Protein AF-A0A183ESP5-F1 (afdb_monomer_lite)

pLDDT: mean 77.66, std 11.33, range [38.75, 88.38]

Secondary structure (DSSP, 8-state):
--HHHHHHHTT--HHHHHHHHHHHHHH-HHHHHHHHHHHHHHHHHSEEE-TT--EEE-GGGG-S-HHHHHHHHHHHHHHHHHHHHHHHHHHHHHHT-

Structure (mmCIF, N/CA/C/O backbone):
data_AF-A0A183ESP5-F1
#
_entry.id   AF-A0A183ESP5-F1
#
loop_
_atom_site.group_PDB
_atom_site.id
_atom_site.type_symbol
_atom_site.label_atom_id
_atom_site.label_alt_id
_atom_site.label_comp_id
_atom_site.label_asym_id
_atom_site.label_entity_id
_atom_site.label_seq_id
_atom_site.pdbx_PDB_ins_code
_atom_site.Cartn_x
_atom_site.Cartn_y
_atom_site.Cartn_z
_atom_site.occupancy
_atom_site.B_iso_or_equiv
_atom_site.auth_seq_id
_atom_site.auth_comp_id
_atom_site.auth_asym_id
_atom_site.auth_atom_id
_atom_site.pdbx_PDB_model_num
ATOM 1 N N . MET A 1 1 ? 5.882 0.931 -5.251 1.00 58.59 1 MET A N 1
ATOM 2 C CA . MET A 1 1 ? 7.260 1.145 -5.752 1.00 58.59 1 MET A CA 1
ATOM 3 C C . MET A 1 1 ? 7.303 2.476 -6.484 1.00 58.59 1 MET A C 1
ATOM 5 O O . MET A 1 1 ? 6.326 2.805 -7.140 1.00 58.59 1 MET A O 1
ATOM 9 N N . GLY A 1 2 ? 8.357 3.274 -6.311 1.00 64.81 2 GLY A N 1
ATOM 10 C CA . GLY A 1 2 ? 8.473 4.578 -6.979 1.00 64.81 2 GLY A CA 1
ATOM 11 C C . GLY A 1 2 ? 9.107 4.462 -8.368 1.00 64.81 2 GLY A C 1
ATOM 12 O O . GLY A 1 2 ? 9.886 3.539 -8.602 1.00 64.81 2 GLY A O 1
ATOM 13 N N . ALA A 1 3 ? 8.837 5.431 -9.249 1.00 65.62 3 ALA A N 1
ATOM 14 C CA . ALA A 1 3 ? 9.387 5.496 -10.610 1.00 65.62 3 ALA A CA 1
ATOM 15 C C . ALA A 1 3 ? 10.917 5.356 -10.666 1.00 65.62 3 ALA A C 1
ATOM 17 O O . ALA A 1 3 ? 11.445 4.699 -11.552 1.00 65.62 3 ALA A O 1
ATOM 18 N N . ALA A 1 4 ? 11.633 5.878 -9.667 1.00 67.38 4 ALA A N 1
ATOM 19 C CA . ALA A 1 4 ? 13.089 5.766 -9.585 1.00 67.38 4 ALA A CA 1
ATOM 20 C C . ALA A 1 4 ? 13.599 4.329 -9.347 1.00 67.38 4 ALA A C 1
ATOM 22 O O . ALA A 1 4 ? 14.689 3.989 -9.793 1.00 67.38 4 ALA A O 1
ATOM 23 N N . SER A 1 5 ? 12.832 3.485 -8.647 1.00 72.06 5 SER A N 1
ATOM 24 C CA . SER A 1 5 ? 13.206 2.079 -8.434 1.00 72.06 5 SER A CA 1
ATOM 25 C C . SER A 1 5 ? 12.951 1.255 -9.691 1.00 72.06 5 SER A C 1
ATOM 27 O O . SER A 1 5 ? 13.777 0.426 -10.052 1.00 72.06 5 SER A O 1
ATOM 29 N N . LEU A 1 6 ? 11.836 1.528 -10.376 1.00 72.44 6 LEU A N 1
ATOM 30 C CA . LEU A 1 6 ? 11.489 0.873 -11.635 1.00 72.44 6 LEU A CA 1
ATOM 31 C C . LEU A 1 6 ? 12.505 1.222 -12.734 1.00 72.44 6 LEU A C 1
ATOM 33 O O . LEU A 1 6 ? 13.003 0.328 -13.408 1.00 72.44 6 LEU A O 1
ATOM 37 N N . ALA A 1 7 ? 12.882 2.502 -12.833 1.00 73.94 7 ALA A N 1
ATOM 38 C CA . ALA A 1 7 ? 13.910 2.980 -13.754 1.00 73.94 7 ALA A CA 1
ATOM 39 C C . ALA A 1 7 ? 15.248 2.248 -13.566 1.00 73.94 7 ALA A C 1
ATOM 41 O O . ALA A 1 7 ? 15.863 1.820 -14.537 1.00 73.94 7 ALA A O 1
ATOM 42 N N . LYS A 1 8 ? 15.664 2.036 -12.307 1.00 73.69 8 LYS A N 1
ATOM 43 C CA . LYS A 1 8 ? 16.885 1.283 -11.980 1.00 73.69 8 LYS A CA 1
ATOM 44 C C . LYS A 1 8 ? 16.794 -0.204 -12.323 1.00 73.69 8 LYS A C 1
ATOM 46 O O . LYS A 1 8 ? 17.800 -0.777 -12.716 1.00 73.69 8 LYS A O 1
ATOM 51 N N . GLN A 1 9 ? 15.633 -0.836 -12.147 1.00 76.50 9 GLN A N 1
ATOM 52 C CA . GLN A 1 9 ? 15.464 -2.268 -12.432 1.00 76.50 9 GLN A CA 1
ATOM 53 C C . GLN A 1 9 ? 15.379 -2.570 -13.929 1.00 76.50 9 GLN A C 1
ATOM 55 O O . GLN A 1 9 ? 15.801 -3.639 -14.353 1.00 76.50 9 GLN A O 1
ATOM 60 N N . LEU A 1 10 ? 14.828 -1.643 -14.712 1.00 80.38 10 LEU A N 1
ATOM 61 C CA . LEU A 1 10 ? 14.640 -1.808 -16.152 1.00 80.38 10 LEU A CA 1
ATOM 62 C C . LEU A 1 10 ? 15.687 -1.053 -16.987 1.00 80.38 10 LEU A C 1
ATOM 64 O O . LEU A 1 10 ? 15.554 -1.007 -18.204 1.00 80.38 10 LEU A O 1
ATOM 68 N N . SER A 1 11 ? 16.707 -0.463 -16.349 1.00 79.38 11 SER A N 1
ATOM 69 C CA . SER A 1 11 ? 17.769 0.319 -17.003 1.00 79.38 11 SER A CA 1
ATOM 70 C C . SER A 1 11 ? 17.236 1.363 -17.995 1.00 79.38 11 SER A C 1
ATOM 72 O O . SER A 1 11 ? 17.740 1.486 -19.107 1.00 79.38 11 SER A O 1
ATOM 74 N N . MET A 1 12 ? 16.203 2.104 -17.594 1.00 84.31 12 MET A N 1
ATOM 75 C CA . MET A 1 12 ? 15.518 3.110 -18.420 1.00 84.31 12 MET A CA 1
ATOM 76 C C . MET A 1 12 ? 15.564 4.490 -17.766 1.00 84.31 12 MET A C 1
ATOM 78 O O . MET A 1 12 ? 15.837 4.613 -16.565 1.00 84.31 12 MET A O 1
ATOM 82 N N . GLU A 1 13 ? 15.261 5.542 -18.528 1.00 85.31 13 GLU A N 1
ATOM 83 C CA . GLU A 1 13 ? 15.199 6.882 -17.954 1.00 85.31 13 GLU A CA 1
ATOM 84 C C . GLU A 1 13 ? 14.045 7.025 -16.952 1.00 85.31 13 GLU A C 1
ATOM 86 O O . GLU A 1 13 ? 12.969 6.432 -17.073 1.00 85.31 13 GLU A O 1
ATOM 91 N N . LYS A 1 14 ? 14.243 7.883 -15.942 1.00 79.88 14 LYS A N 1
ATOM 92 C CA . LYS A 1 14 ? 13.222 8.168 -14.919 1.00 79.88 14 LYS A CA 1
ATOM 93 C C . LYS A 1 14 ? 11.908 8.654 -15.541 1.00 79.88 14 LYS A C 1
ATOM 95 O O . LYS A 1 14 ? 10.840 8.332 -15.020 1.00 79.88 14 LYS A O 1
ATOM 100 N N . HIS A 1 15 ? 11.994 9.429 -16.622 1.00 84.44 15 HIS A N 1
ATOM 101 C CA . HIS A 1 15 ? 10.831 9.947 -17.332 1.00 84.44 15 HIS A CA 1
ATOM 102 C C . HIS A 1 15 ? 10.018 8.815 -17.980 1.00 84.44 15 HIS A C 1
ATOM 104 O O . HIS A 1 15 ? 8.811 8.729 -17.753 1.00 84.44 15 HIS A O 1
ATOM 110 N N . GLU A 1 16 ? 10.678 7.891 -18.683 1.00 82.50 16 GLU A N 1
ATOM 111 C CA . GLU A 1 16 ? 10.037 6.719 -19.295 1.00 82.50 16 GLU A CA 1
ATOM 112 C C . GLU A 1 16 ? 9.404 5.801 -18.244 1.00 82.50 16 GLU A C 1
ATOM 114 O O . GLU A 1 16 ? 8.249 5.395 -18.376 1.00 82.50 16 GLU A O 1
ATOM 119 N N . ALA A 1 17 ? 10.104 5.547 -17.134 1.00 84.38 17 ALA A N 1
ATOM 120 C CA . ALA A 1 17 ? 9.558 4.764 -16.028 1.00 84.38 17 ALA A CA 1
ATOM 121 C C . ALA A 1 17 ? 8.291 5.404 -15.431 1.00 84.38 17 ALA A C 1
ATOM 123 O O . ALA A 1 17 ? 7.352 4.708 -15.035 1.00 84.38 17 ALA A O 1
ATOM 124 N N . GLN A 1 18 ? 8.239 6.737 -15.364 1.00 84.12 18 GLN A N 1
ATOM 125 C CA . GLN A 1 18 ? 7.078 7.466 -14.858 1.00 84.12 18 GLN A CA 1
ATOM 126 C C . GLN A 1 18 ? 5.905 7.449 -15.848 1.00 84.12 18 GLN A C 1
ATOM 128 O O . GLN A 1 18 ? 4.752 7.320 -15.422 1.00 84.12 18 GLN A O 1
ATOM 133 N N . GLN A 1 19 ? 6.185 7.513 -17.152 1.00 87.06 19 GLN A N 1
ATOM 134 C CA . GLN A 1 19 ? 5.180 7.326 -18.200 1.00 87.06 19 GLN A CA 1
ATOM 135 C C . GLN A 1 19 ? 4.605 5.906 -18.187 1.00 87.06 19 GLN A C 1
ATOM 137 O O . GLN A 1 19 ? 3.386 5.754 -18.221 1.00 87.06 19 GLN A O 1
ATOM 142 N N . LEU A 1 20 ? 5.444 4.879 -18.034 1.00 85.19 20 LEU A N 1
ATOM 143 C CA . LEU A 1 20 ? 5.004 3.486 -17.912 1.00 85.19 20 LEU A CA 1
ATOM 144 C C . LEU A 1 20 ? 4.094 3.271 -16.705 1.00 85.19 20 LEU A C 1
ATOM 146 O O . LEU A 1 20 ? 3.022 2.686 -16.839 1.00 85.19 20 LEU A O 1
ATOM 150 N N . ILE A 1 21 ? 4.474 3.791 -15.535 1.00 83.44 21 ILE A N 1
ATOM 151 C CA . ILE A 1 21 ? 3.627 3.725 -14.335 1.00 83.44 21 ILE A CA 1
ATOM 152 C C . ILE A 1 21 ? 2.284 4.422 -14.579 1.00 83.44 21 ILE A C 1
ATOM 154 O O . ILE A 1 21 ? 1.236 3.908 -14.188 1.00 83.44 21 ILE A O 1
ATOM 158 N N . SER A 1 22 ? 2.302 5.587 -15.228 1.00 85.19 22 SER A N 1
ATOM 159 C CA . SER A 1 22 ? 1.082 6.341 -15.526 1.00 85.19 22 SER A CA 1
ATOM 160 C C . SER A 1 22 ? 0.175 5.576 -16.492 1.00 85.19 22 SER A C 1
ATOM 162 O O . SER A 1 22 ? -1.017 5.446 -16.225 1.00 85.19 22 SER A O 1
ATOM 164 N N . SER A 1 23 ? 0.744 5.003 -17.556 1.00 88.06 23 SER A N 1
ATOM 165 C CA . SER A 1 23 ? 0.026 4.169 -18.525 1.00 88.06 23 SER A CA 1
ATOM 166 C C . SER A 1 23 ? -0.554 2.911 -17.873 1.00 88.06 23 SER A C 1
ATOM 168 O O . SER A 1 23 ? -1.722 2.588 -18.077 1.00 88.06 23 SER A O 1
ATOM 170 N N . PHE A 1 24 ? 0.207 2.254 -16.993 1.00 85.19 24 PHE A N 1
ATOM 171 C CA . PHE A 1 24 ? -0.267 1.108 -16.220 1.00 85.19 24 PHE A CA 1
ATOM 172 C C . PHE A 1 24 ? -1.501 1.466 -15.380 1.00 85.19 24 PHE A C 1
ATOM 174 O O . PHE A 1 24 ? -2.516 0.774 -15.431 1.00 85.19 24 PHE A O 1
ATOM 181 N N . PHE A 1 25 ? -1.469 2.583 -14.649 1.00 82.06 25 PHE A N 1
ATOM 182 C CA . PHE A 1 25 ? -2.632 3.014 -13.870 1.00 82.06 25 PHE A CA 1
ATOM 183 C C . PHE A 1 25 ? -3.809 3.491 -14.732 1.00 82.06 25 PHE A C 1
ATOM 185 O O . PHE A 1 25 ? -4.950 3.379 -14.286 1.00 82.06 25 PHE A O 1
ATOM 192 N N . GLN A 1 26 ? -3.562 3.988 -15.948 1.00 86.69 26 GLN A N 1
ATOM 193 C CA . GLN A 1 26 ? -4.623 4.304 -16.910 1.00 86.69 26 GLN A CA 1
ATOM 194 C C . GLN A 1 26 ? -5.317 3.044 -17.436 1.00 86.69 26 GLN A C 1
ATOM 196 O O . GLN A 1 26 ? -6.539 3.035 -17.551 1.00 86.69 26 GLN A O 1
ATOM 201 N N . GLN A 1 27 ? -4.564 1.979 -17.720 1.00 88.12 27 GLN A N 1
ATOM 202 C CA . GLN A 1 27 ? -5.127 0.697 -18.156 1.00 88.12 27 GLN A CA 1
ATOM 203 C C . GLN A 1 27 ? -5.856 -0.029 -17.018 1.00 88.12 27 GLN A C 1
ATOM 205 O O . GLN A 1 27 ? -6.873 -0.683 -17.245 1.00 88.12 27 GLN A O 1
ATOM 210 N N . PHE A 1 28 ? -5.379 0.125 -15.779 1.00 85.19 28 PHE A N 1
ATOM 211 C CA . PHE A 1 28 ? -5.935 -0.534 -14.597 1.00 85.19 28 PHE A CA 1
ATOM 212 C C . PHE A 1 28 ? -6.477 0.464 -13.554 1.00 85.19 28 PHE A C 1
ATOM 214 O O . PHE A 1 28 ? -6.000 0.498 -12.413 1.00 85.19 28 PHE A O 1
ATOM 221 N N . PRO A 1 29 ? -7.537 1.236 -13.866 1.00 86.44 29 PRO A N 1
ATOM 222 C CA . PRO A 1 29 ? -8.079 2.243 -12.948 1.00 86.44 29 PRO A CA 1
ATOM 223 C C . PRO A 1 29 ? -8.642 1.618 -11.661 1.00 86.44 29 PRO A C 1
ATOM 225 O O . PRO A 1 29 ? -8.573 2.210 -10.582 1.00 86.44 29 PRO A O 1
ATOM 228 N N . LYS A 1 30 ? -9.140 0.375 -11.748 1.00 85.50 30 LYS A N 1
A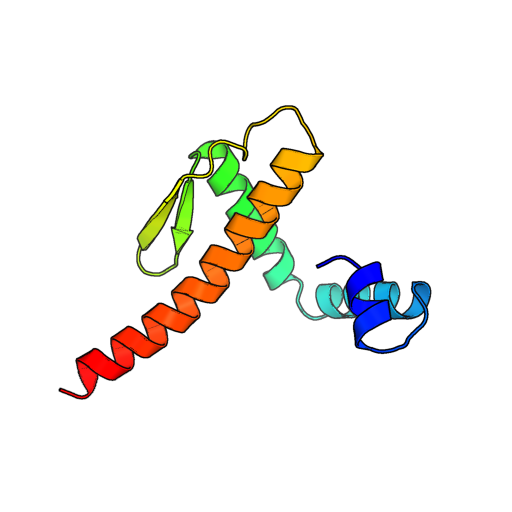TOM 229 C CA . LYS A 1 30 ? -9.650 -0.388 -10.598 1.00 85.50 30 LYS A CA 1
ATOM 230 C C . LYS A 1 30 ? -8.565 -0.699 -9.565 1.00 85.50 30 LYS A C 1
ATOM 232 O O . LYS A 1 30 ? -8.868 -0.720 -8.376 1.00 85.50 30 LYS A O 1
ATOM 237 N N . VAL A 1 31 ? -7.316 -0.902 -9.993 1.00 85.12 31 VAL A N 1
ATOM 238 C CA . VAL A 1 31 ? -6.193 -1.168 -9.077 1.00 85.12 31 VAL A CA 1
ATOM 239 C C . VAL A 1 31 ? -5.949 0.049 -8.196 1.00 85.12 31 VAL A C 1
ATOM 241 O O . VAL A 1 31 ? -5.806 -0.086 -6.984 1.00 85.12 31 VAL A O 1
ATOM 244 N N . ARG A 1 32 ? -5.976 1.250 -8.781 1.00 83.25 32 ARG A N 1
ATOM 245 C CA . ARG A 1 32 ? -5.791 2.484 -8.017 1.00 83.25 32 ARG A CA 1
ATOM 246 C C . ARG A 1 32 ? -6.926 2.719 -7.024 1.00 83.25 32 ARG A C 1
ATOM 248 O O . ARG A 1 32 ? -6.657 2.957 -5.852 1.00 83.25 32 ARG A O 1
ATOM 255 N N . ALA A 1 33 ? -8.172 2.541 -7.464 1.00 87.19 33 ALA A N 1
ATOM 256 C CA . ALA A 1 33 ? -9.334 2.634 -6.583 1.00 87.19 33 ALA A CA 1
ATOM 257 C C . ALA A 1 33 ? -9.271 1.628 -5.418 1.00 87.19 33 ALA A C 1
ATOM 259 O O . ALA A 1 33 ? -9.633 1.960 -4.290 1.00 87.19 33 ALA A O 1
ATOM 260 N N . TRP A 1 34 ? -8.785 0.407 -5.668 1.00 86.06 34 TRP A N 1
ATOM 261 C CA . TRP A 1 34 ? -8.596 -0.602 -4.627 1.00 86.06 34 TRP A CA 1
ATOM 262 C C . TRP A 1 34 ? -7.497 -0.219 -3.628 1.00 86.06 34 TRP A C 1
ATOM 264 O O . TRP A 1 34 ? -7.719 -0.344 -2.422 1.00 86.06 34 TRP A O 1
ATOM 274 N N . ILE A 1 35 ? -6.353 0.294 -4.099 1.00 85.50 35 ILE A N 1
ATOM 275 C CA . ILE A 1 35 ? -5.277 0.787 -3.223 1.00 85.50 35 ILE A CA 1
ATOM 276 C C . ILE A 1 35 ? -5.815 1.909 -2.334 1.00 85.50 35 ILE A C 1
ATOM 278 O O . ILE A 1 35 ? -5.702 1.825 -1.113 1.00 85.50 35 ILE A O 1
ATOM 282 N N . ASP A 1 36 ? -6.464 2.915 -2.923 1.00 87.31 36 ASP A N 1
ATOM 283 C CA . ASP A 1 36 ? -6.995 4.061 -2.181 1.00 87.31 36 ASP A CA 1
ATOM 284 C C . ASP A 1 36 ? -8.057 3.633 -1.157 1.00 87.31 36 ASP A C 1
ATOM 286 O O . ASP A 1 36 ? -8.036 4.084 -0.010 1.00 87.31 36 ASP A O 1
ATOM 290 N N . LYS A 1 37 ? -8.952 2.704 -1.525 1.00 88.38 37 LYS A N 1
ATOM 291 C CA . LYS A 1 37 ? -9.951 2.141 -0.605 1.00 88.38 37 LYS A CA 1
ATOM 292 C C . LYS A 1 37 ? -9.294 1.396 0.558 1.00 88.38 37 LYS A C 1
ATOM 294 O O . LYS A 1 37 ? -9.690 1.593 1.704 1.00 88.38 37 LYS A O 1
ATOM 299 N N . THR A 1 38 ? -8.290 0.572 0.271 1.00 85.31 38 THR A N 1
ATOM 300 C CA . THR A 1 38 ? -7.566 -0.218 1.278 1.00 85.31 38 THR A CA 1
ATOM 301 C C . THR A 1 38 ? -6.804 0.685 2.240 1.00 85.31 38 THR A C 1
ATOM 303 O O . THR A 1 38 ? -6.880 0.496 3.451 1.00 85.31 38 THR A O 1
ATOM 306 N N . LEU A 1 39 ? -6.123 1.713 1.728 1.00 85.56 39 LEU A N 1
ATOM 307 C CA . LEU A 1 39 ? -5.421 2.688 2.561 1.00 85.56 39 LEU A CA 1
ATOM 308 C C . LEU A 1 39 ? -6.390 3.515 3.409 1.00 85.56 39 LEU A C 1
ATOM 310 O O . LEU A 1 39 ? -6.109 3.771 4.578 1.00 85.56 39 LEU A O 1
ATOM 314 N N . LYS A 1 40 ? -7.543 3.907 2.852 1.00 87.62 40 LYS A N 1
ATOM 315 C CA . LYS A 1 40 ? -8.576 4.638 3.594 1.00 87.62 40 LYS A CA 1
ATOM 316 C C . LYS A 1 40 ? -9.138 3.802 4.744 1.00 87.62 40 LYS A C 1
ATOM 318 O O . LYS A 1 40 ? -9.190 4.308 5.861 1.00 87.62 40 LYS A O 1
ATOM 323 N N . ALA A 1 41 ? -9.481 2.539 4.488 1.00 85.38 41 ALA A N 1
ATOM 324 C CA . ALA A 1 41 ? -9.906 1.606 5.529 1.00 85.38 41 ALA A CA 1
ATOM 325 C C . ALA A 1 41 ? -8.803 1.416 6.582 1.00 85.38 41 ALA A C 1
ATOM 327 O O . ALA A 1 41 ? -9.041 1.597 7.767 1.00 85.38 41 ALA A O 1
ATOM 328 N N . CYS A 1 42 ? -7.555 1.196 6.152 1.00 85.69 42 CYS A N 1
ATOM 329 C CA . CYS A 1 42 ? -6.428 1.006 7.065 1.00 85.69 42 CYS A CA 1
ATOM 330 C C . CYS A 1 42 ? -6.166 2.217 7.974 1.00 85.69 42 CYS A C 1
ATOM 332 O O . CYS A 1 42 ? -5.750 2.043 9.117 1.00 85.69 42 CYS A O 1
ATOM 334 N N . ARG A 1 43 ? -6.402 3.442 7.486 1.00 84.25 43 ARG A N 1
ATOM 335 C CA . ARG A 1 43 ? -6.290 4.670 8.289 1.00 84.25 43 ARG A CA 1
ATOM 336 C C . ARG A 1 43 ? -7.447 4.845 9.273 1.00 84.25 43 ARG A C 1
ATOM 338 O O . ARG A 1 43 ? -7.228 5.408 10.337 1.00 84.25 43 ARG A O 1
ATOM 345 N N . GLN A 1 44 ? -8.653 4.414 8.907 1.00 84.62 44 GLN A N 1
ATOM 346 C CA . GLN A 1 44 ? -9.831 4.490 9.776 1.00 84.62 44 GLN A CA 1
ATOM 347 C C . GLN A 1 44 ? -9.783 3.429 10.878 1.00 84.62 44 GLN A C 1
ATOM 349 O O . GLN A 1 44 ? -10.026 3.743 12.038 1.00 84.62 44 GLN A O 1
ATOM 354 N N . ASP A 1 45 ? -9.419 2.202 10.515 1.00 83.62 45 ASP A N 1
ATOM 355 C CA . ASP A 1 45 ? -9.477 1.042 11.402 1.00 83.62 45 ASP A CA 1
ATOM 356 C C . ASP A 1 45 ? -8.162 0.805 12.170 1.00 83.62 45 ASP A C 1
ATOM 358 O O . ASP A 1 45 ? -8.137 0.093 13.173 1.00 83.62 45 ASP A O 1
ATOM 362 N N . GLY A 1 46 ? -7.040 1.366 11.701 1.00 83.44 46 GLY A N 1
ATOM 363 C CA . GLY A 1 46 ? -5.704 1.150 12.279 1.00 83.44 46 GLY A CA 1
ATOM 364 C C . GLY A 1 46 ? -5.075 -0.211 11.936 1.00 83.44 46 GLY A C 1
ATOM 365 O O . GLY A 1 46 ? -3.985 -0.548 12.412 1.00 83.44 46 GLY A O 1
ATOM 366 N N . PHE A 1 47 ? -5.736 -1.009 11.096 1.00 82.88 47 PHE A N 1
ATOM 367 C CA . PHE A 1 47 ? -5.244 -2.295 10.609 1.00 82.88 47 PHE A CA 1
ATOM 368 C C . PHE A 1 47 ? -5.618 -2.522 9.148 1.00 82.88 47 PHE A C 1
ATOM 370 O O . PHE A 1 47 ? -6.612 -2.005 8.647 1.00 82.88 47 PHE A O 1
ATOM 377 N N . VAL A 1 48 ? -4.837 -3.358 8.469 1.00 85.25 48 VAL A N 1
ATOM 378 C CA . VAL A 1 48 ? -5.145 -3.834 7.121 1.00 85.25 48 VAL A CA 1
ATOM 379 C C . VAL A 1 48 ? -5.736 -5.244 7.188 1.00 85.25 48 VAL A C 1
ATOM 381 O O . VAL A 1 48 ? -5.265 -6.074 7.969 1.00 85.25 48 VAL A O 1
ATOM 384 N N . CYS A 1 49 ? -6.759 -5.522 6.378 1.00 80.94 49 CYS A N 1
ATOM 385 C CA . CYS A 1 49 ? -7.343 -6.856 6.213 1.00 80.94 49 CYS A CA 1
ATOM 386 C C . CYS A 1 49 ? -7.114 -7.393 4.801 1.00 80.94 49 CYS A C 1
ATOM 388 O O . CYS A 1 49 ? -7.221 -6.662 3.820 1.00 80.94 49 CYS A O 1
ATOM 390 N N . THR A 1 50 ? -6.843 -8.689 4.719 1.00 80.06 50 THR A N 1
ATOM 391 C CA . THR A 1 50 ? -6.814 -9.462 3.466 1.00 80.06 50 THR A CA 1
ATOM 392 C C . THR A 1 50 ? -8.213 -9.957 3.104 1.00 80.06 50 THR A C 1
ATOM 394 O O . THR A 1 50 ? -9.120 -9.918 3.942 1.00 80.06 50 THR A O 1
ATOM 397 N N . LEU A 1 51 ? -8.392 -10.459 1.879 1.00 73.75 51 LEU A N 1
ATOM 398 C CA . LEU A 1 51 ? -9.677 -11.014 1.428 1.00 73.75 51 LEU A CA 1
ATOM 399 C C . LEU A 1 51 ? -10.125 -12.203 2.289 1.00 73.75 51 LEU A C 1
ATOM 401 O O . LEU A 1 51 ? -11.313 -12.378 2.540 1.00 73.75 51 LEU A O 1
ATOM 405 N N . LEU A 1 52 ? -9.164 -12.969 2.806 1.00 74.62 52 LEU A N 1
ATOM 406 C CA . LEU A 1 52 ? -9.387 -14.111 3.697 1.00 74.62 52 LEU A CA 1
ATOM 407 C C . LEU A 1 52 ? -9.522 -13.714 5.179 1.00 74.62 52 LEU A C 1
ATOM 409 O O . LEU A 1 52 ? -9.472 -14.565 6.063 1.00 74.62 52 LEU A O 1
ATOM 413 N N . GLY A 1 53 ? -9.647 -12.419 5.482 1.00 75.62 53 GLY A N 1
ATOM 414 C CA . GLY A 1 53 ? -9.906 -11.925 6.835 1.00 75.62 53 GLY A CA 1
ATOM 415 C C . GLY A 1 53 ? -8.693 -11.890 7.771 1.00 75.62 53 GLY A C 1
ATOM 416 O O . GLY A 1 53 ? -8.839 -11.499 8.930 1.00 75.62 53 GLY A O 1
ATOM 417 N N . ARG A 1 54 ? -7.479 -12.227 7.306 1.00 80.25 54 ARG A N 1
ATOM 418 C CA . ARG A 1 54 ? -6.254 -12.032 8.105 1.00 80.25 54 ARG A CA 1
ATOM 419 C C . ARG A 1 54 ? -5.973 -10.544 8.268 1.00 80.25 54 ARG A C 1
ATOM 421 O O . ARG A 1 54 ? -5.948 -9.816 7.271 1.00 80.25 54 ARG A O 1
ATOM 428 N N . ARG A 1 55 ? -5.731 -10.121 9.511 1.00 84.31 55 ARG A N 1
ATOM 429 C CA . ARG A 1 55 ? -5.509 -8.720 9.889 1.00 84.31 55 ARG A CA 1
ATOM 430 C C . ARG A 1 55 ? -4.056 -8.468 10.264 1.00 84.31 55 ARG A C 1
ATOM 432 O O . ARG A 1 55 ? -3.432 -9.310 10.907 1.00 84.31 55 ARG A O 1
ATOM 439 N N . ARG A 1 56 ? -3.537 -7.291 9.923 1.00 83.81 56 ARG A N 1
ATOM 440 C CA . ARG A 1 56 ? -2.247 -6.794 10.416 1.00 83.81 56 ARG A CA 1
ATOM 441 C C . ARG A 1 56 ? -2.378 -5.353 10.877 1.00 83.81 56 ARG A C 1
ATOM 443 O O . ARG A 1 56 ? -2.790 -4.488 10.111 1.00 83.81 56 ARG A O 1
ATOM 450 N N . TYR A 1 57 ? -1.993 -5.109 12.121 1.00 83.94 57 TYR A N 1
ATOM 451 C CA . TYR A 1 57 ? -1.987 -3.779 12.716 1.00 83.94 57 TYR A CA 1
ATOM 452 C C . TYR A 1 57 ? -0.748 -3.005 12.268 1.00 83.94 57 TYR A C 1
ATOM 454 O O . TYR A 1 57 ? 0.358 -3.549 12.238 1.00 83.94 57 TYR A O 1
ATOM 462 N N . LEU A 1 58 ? -0.943 -1.738 11.903 1.00 82.44 58 LEU A N 1
ATOM 463 C CA . LEU A 1 58 ? 0.122 -0.846 11.451 1.00 82.44 58 LEU A CA 1
ATOM 464 C C . LEU A 1 58 ? 0.062 0.438 12.277 1.00 82.44 58 LEU A C 1
ATOM 466 O O .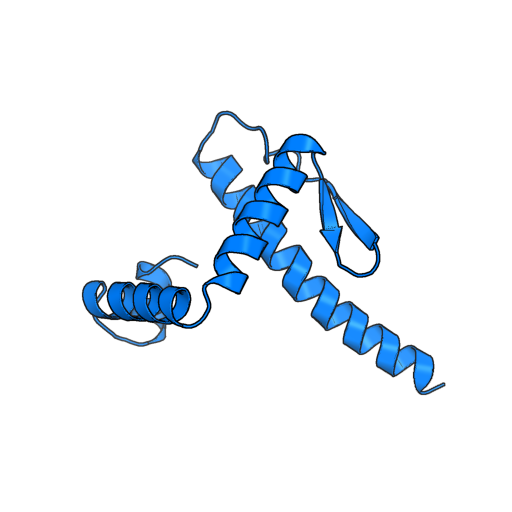 LEU A 1 58 ? -0.648 1.374 11.925 1.00 82.44 58 LEU A O 1
ATOM 470 N N . ALA A 1 59 ? 0.829 0.485 13.367 1.00 77.00 59 ALA A N 1
ATOM 471 C CA . ALA A 1 59 ? 0.834 1.621 14.294 1.00 77.00 59 ALA A CA 1
ATOM 472 C C . ALA A 1 59 ? 1.211 2.953 13.614 1.00 77.00 59 ALA A C 1
ATOM 474 O O . ALA A 1 59 ? 0.686 4.002 13.964 1.00 77.00 59 ALA A O 1
ATOM 475 N N . CYS A 1 60 ? 2.069 2.912 12.592 1.00 81.81 60 CYS A N 1
ATOM 476 C CA . CYS A 1 60 ? 2.551 4.105 11.894 1.00 81.81 60 CYS A CA 1
ATOM 477 C C . CYS A 1 60 ? 1.599 4.631 10.799 1.00 81.81 60 CYS A C 1
ATOM 479 O O . CYS A 1 60 ? 1.936 5.601 10.123 1.00 81.81 60 CYS A O 1
ATOM 481 N N . ILE A 1 61 ? 0.426 4.016 10.580 1.00 79.31 61 ILE A N 1
ATOM 482 C CA . ILE A 1 61 ? -0.505 4.430 9.508 1.00 79.31 61 ILE A CA 1
ATOM 483 C C . ILE A 1 61 ? -1.125 5.816 9.771 1.00 79.31 61 ILE A C 1
ATOM 485 O O . ILE A 1 61 ? -1.474 6.531 8.829 1.00 79.31 61 ILE A O 1
ATOM 489 N N . THR A 1 62 ? -1.228 6.204 11.043 1.00 79.62 62 THR A N 1
ATOM 490 C CA . THR A 1 62 ? -1.744 7.497 11.518 1.00 79.62 62 THR A CA 1
ATOM 491 C C . THR A 1 62 ? -0.639 8.460 11.958 1.00 79.62 62 THR A C 1
ATOM 493 O O . THR A 1 62 ? -0.955 9.556 12.412 1.00 79.62 62 THR A O 1
ATOM 496 N N . SER A 1 63 ? 0.639 8.086 11.811 1.00 82.88 63 SER A N 1
ATOM 497 C CA . SER A 1 63 ? 1.767 8.942 12.200 1.00 82.88 63 SER A CA 1
ATOM 498 C C . SER A 1 63 ? 1.749 10.265 11.423 1.00 82.88 63 SER A C 1
ATOM 500 O O . SER A 1 63 ? 1.444 10.302 10.224 1.00 82.88 63 SER A O 1
ATOM 502 N N . GLU A 1 64 ? 2.097 11.358 12.105 1.00 82.69 64 GLU A N 1
ATOM 503 C CA . GLU A 1 64 ? 2.240 12.692 11.507 1.00 82.69 64 GLU A CA 1
ATOM 504 C C . GLU A 1 64 ? 3.435 12.751 10.543 1.00 82.69 64 GLU A C 1
ATOM 506 O O . GLU A 1 64 ? 3.442 13.521 9.577 1.00 82.69 64 GLU A O 1
ATOM 511 N N . LEU A 1 65 ? 4.428 11.880 10.754 1.00 85.00 65 LEU A N 1
ATOM 512 C CA . LEU A 1 65 ? 5.601 11.759 9.900 1.00 85.00 65 LEU A CA 1
ATOM 513 C C . LEU A 1 65 ? 5.224 11.131 8.554 1.00 85.00 65 LEU A C 1
ATOM 515 O O . LEU A 1 65 ? 4.928 9.940 8.435 1.00 85.00 65 LEU A O 1
ATOM 519 N N . GLN A 1 66 ? 5.304 11.937 7.492 1.00 81.94 66 GLN A N 1
ATOM 520 C CA . GLN A 1 66 ? 4.961 11.518 6.131 1.00 81.94 66 GLN A CA 1
ATOM 521 C C . GLN A 1 66 ? 5.786 10.314 5.644 1.00 81.94 66 GLN A C 1
ATOM 523 O O . GLN A 1 66 ? 5.283 9.498 4.870 1.00 81.94 66 GLN A O 1
ATOM 528 N N . THR A 1 67 ? 7.037 10.188 6.091 1.00 82.75 67 THR A N 1
ATOM 529 C CA . THR A 1 67 ? 7.932 9.064 5.779 1.00 82.75 67 THR A CA 1
ATOM 530 C C . THR A 1 67 ? 7.452 7.756 6.402 1.00 82.75 67 THR A C 1
ATOM 532 O O . THR A 1 67 ? 7.329 6.760 5.686 1.00 82.75 67 THR A O 1
ATOM 535 N N . GLU A 1 68 ? 7.126 7.766 7.695 1.00 84.12 68 GLU A N 1
ATOM 536 C CA . GLU A 1 68 ? 6.603 6.601 8.415 1.00 84.12 68 GLU A CA 1
ATOM 537 C C . GLU A 1 68 ? 5.252 6.165 7.854 1.00 84.12 68 GLU A C 1
ATOM 539 O O . GLU A 1 68 ? 5.044 4.983 7.575 1.00 84.12 68 GLU A O 1
ATOM 544 N N . ARG A 1 69 ? 4.367 7.130 7.581 1.00 85.31 69 ARG A N 1
ATOM 545 C CA . ARG A 1 69 ? 3.078 6.863 6.945 1.00 85.31 69 ARG A CA 1
ATOM 546 C C . ARG A 1 69 ? 3.257 6.227 5.568 1.00 85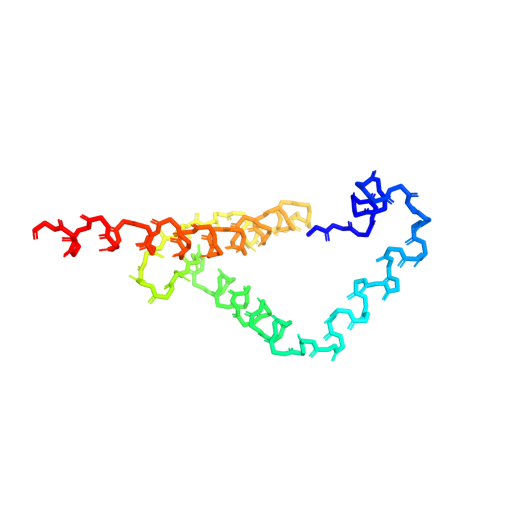.31 69 ARG A C 1
ATOM 548 O O . ARG A 1 69 ? 2.667 5.189 5.289 1.00 85.31 69 ARG A O 1
ATOM 555 N N . ALA A 1 70 ? 4.124 6.782 4.719 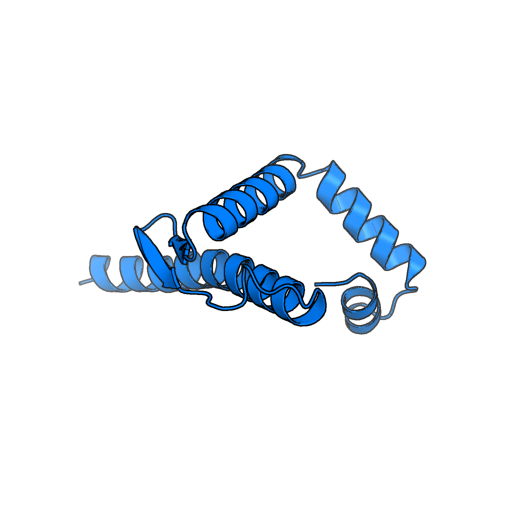1.00 82.19 70 ALA A N 1
ATOM 556 C CA . ALA A 1 70 ? 4.390 6.225 3.392 1.00 82.19 70 ALA A CA 1
ATOM 557 C C . ALA A 1 70 ? 5.032 4.826 3.444 1.00 82.19 70 ALA A C 1
ATOM 559 O O . ALA A 1 70 ? 4.900 4.050 2.493 1.00 82.19 70 ALA A O 1
ATOM 560 N N . GLN A 1 71 ? 5.758 4.496 4.514 1.00 84.56 71 GLN A N 1
ATOM 561 C CA . GLN A 1 71 ? 6.285 3.154 4.745 1.00 84.56 71 GLN A CA 1
ATOM 562 C C . GLN A 1 71 ? 5.180 2.196 5.206 1.00 84.56 71 GLN A C 1
ATOM 564 O O . GLN A 1 71 ? 5.075 1.099 4.656 1.00 84.56 71 GLN A O 1
ATOM 569 N N . ALA A 1 72 ? 4.327 2.617 6.142 1.00 85.31 72 ALA A N 1
ATOM 570 C CA . ALA A 1 72 ? 3.177 1.846 6.607 1.00 85.31 72 ALA A CA 1
ATOM 571 C C . ALA A 1 72 ? 2.197 1.539 5.464 1.00 85.31 72 ALA A C 1
ATOM 573 O O . ALA A 1 72 ? 1.771 0.400 5.307 1.00 85.31 72 ALA A O 1
ATOM 574 N N . GLU A 1 73 ? 1.911 2.510 4.595 1.00 84.00 73 GLU A N 1
ATOM 575 C CA . GLU A 1 73 ? 1.061 2.323 3.411 1.00 84.00 73 GLU A CA 1
ATOM 576 C C . GLU A 1 73 ? 1.632 1.270 2.454 1.00 84.00 73 GLU A C 1
ATOM 578 O O . GLU A 1 73 ? 0.911 0.393 1.975 1.00 84.00 73 GLU A O 1
ATOM 583 N N . ARG A 1 74 ? 2.948 1.300 2.209 1.00 83.69 74 ARG A N 1
ATOM 584 C CA . ARG A 1 74 ? 3.618 0.273 1.397 1.00 83.69 74 ARG A CA 1
ATOM 585 C C . ARG A 1 74 ? 3.536 -1.099 2.051 1.00 83.69 74 ARG A C 1
ATOM 587 O O . ARG A 1 74 ? 3.305 -2.081 1.352 1.00 83.69 74 ARG A O 1
ATOM 594 N N . GLN A 1 75 ? 3.720 -1.174 3.368 1.00 83.81 75 GLN A N 1
ATOM 595 C CA . GLN A 1 75 ? 3.583 -2.425 4.110 1.00 83.81 75 GLN A CA 1
ATOM 596 C C . GLN A 1 75 ? 2.154 -2.964 4.045 1.00 83.81 75 GLN A C 1
ATOM 598 O O . GLN A 1 75 ? 1.995 -4.164 3.857 1.00 83.81 75 GLN A O 1
ATOM 603 N N . ALA A 1 76 ? 1.137 -2.104 4.140 1.00 84.25 76 ALA A N 1
ATOM 604 C CA . ALA A 1 76 ? -0.267 -2.492 4.033 1.00 84.25 76 ALA A CA 1
ATOM 605 C C . ALA A 1 76 ? -0.568 -3.135 2.674 1.00 84.25 76 ALA A C 1
ATOM 607 O O . ALA A 1 76 ? -1.055 -4.262 2.611 1.00 84.25 76 ALA A O 1
ATOM 608 N N . VAL A 1 77 ? -0.209 -2.446 1.585 1.00 83.00 77 VAL A N 1
ATOM 609 C CA . VAL A 1 77 ? -0.450 -2.927 0.216 1.00 83.00 77 VAL A CA 1
ATOM 610 C C . VAL A 1 77 ? 0.330 -4.212 -0.059 1.00 83.00 77 VAL A C 1
ATOM 612 O O . VAL A 1 77 ? -0.239 -5.180 -0.563 1.00 83.00 77 VAL A O 1
ATOM 615 N N . ASN A 1 78 ? 1.612 -4.257 0.316 1.00 81.06 78 ASN A N 1
ATOM 616 C CA . ASN A 1 78 ? 2.429 -5.456 0.146 1.00 81.06 78 ASN A CA 1
ATOM 617 C C . ASN A 1 78 ? 1.887 -6.628 0.969 1.00 81.06 78 ASN A C 1
ATOM 619 O O . ASN A 1 78 ? 1.886 -7.750 0.480 1.00 81.06 78 ASN A O 1
ATOM 623 N N . PHE A 1 79 ? 1.416 -6.382 2.194 1.00 81.94 79 PHE A N 1
ATOM 624 C CA . PHE A 1 79 ? 0.843 -7.420 3.042 1.00 81.94 79 PHE A CA 1
ATOM 625 C C . PHE A 1 79 ? -0.434 -8.003 2.438 1.00 81.94 79 PHE A C 1
ATOM 627 O O . PHE A 1 79 ? -0.545 -9.222 2.393 1.00 81.94 79 PHE A O 1
ATOM 634 N N . CYS A 1 80 ? -1.353 -7.174 1.928 1.00 78.31 80 CYS A N 1
ATOM 635 C CA . CYS A 1 80 ? -2.538 -7.669 1.220 1.00 78.31 80 CYS A CA 1
ATOM 636 C C . CYS A 1 80 ? -2.143 -8.595 0.065 1.00 78.31 80 CYS A C 1
ATOM 638 O O . CYS A 1 80 ? -2.523 -9.760 0.053 1.00 78.31 80 CYS A O 1
ATOM 640 N N . ILE A 1 81 ? -1.295 -8.109 -0.846 1.00 77.94 81 ILE A N 1
ATOM 641 C CA . ILE A 1 81 ? -0.898 -8.861 -2.044 1.00 77.94 81 ILE A CA 1
ATOM 642 C C . ILE A 1 81 ? -0.146 -10.151 -1.676 1.00 77.94 81 ILE A C 1
ATOM 644 O O . ILE A 1 81 ? -0.429 -11.219 -2.216 1.00 77.94 81 ILE A O 1
ATOM 648 N N . GLN A 1 82 ? 0.818 -10.069 -0.754 1.00 76.12 82 GLN A N 1
ATOM 649 C CA . GLN A 1 82 ? 1.656 -11.205 -0.374 1.00 76.12 82 GLN A CA 1
ATOM 650 C C . GLN A 1 82 ? 0.875 -12.263 0.400 1.00 76.12 82 GLN A C 1
ATOM 652 O O . GLN A 1 82 ? 1.089 -13.454 0.179 1.00 76.12 82 GLN A O 1
ATOM 657 N N . VAL A 1 83 ? 0.008 -11.859 1.330 1.00 70.38 83 VAL A N 1
ATOM 658 C CA . VAL A 1 83 ? -0.757 -12.821 2.124 1.00 70.38 83 VAL A CA 1
ATOM 659 C C . VAL A 1 83 ? -1.829 -13.474 1.283 1.00 70.38 83 VAL A C 1
ATOM 661 O O . VAL A 1 83 ? -1.985 -14.677 1.420 1.00 70.38 83 VAL A O 1
ATOM 664 N N . ASP A 1 84 ? -2.497 -12.760 0.379 1.00 65.56 84 ASP A N 1
ATOM 665 C CA . ASP A 1 84 ? -3.436 -13.406 -0.541 1.00 65.56 84 ASP A CA 1
ATOM 666 C C . ASP A 1 84 ? -2.712 -14.450 -1.421 1.00 65.56 84 ASP A C 1
ATOM 668 O O . ASP A 1 84 ? -3.206 -15.566 -1.583 1.00 65.56 84 ASP A O 1
ATOM 672 N N . LEU A 1 85 ? -1.483 -14.165 -1.878 1.00 63.91 85 LEU A N 1
ATOM 673 C CA . LEU A 1 85 ? -0.667 -15.134 -2.622 1.00 63.91 85 LEU A CA 1
ATOM 674 C C . LEU A 1 85 ? -0.238 -16.336 -1.759 1.00 63.91 85 LEU A C 1
ATOM 676 O O . LEU A 1 85 ? -0.412 -17.486 -2.157 1.00 63.91 85 LEU A O 1
ATOM 680 N N . HIS A 1 86 ? 0.311 -16.091 -0.567 1.00 66.00 86 HIS A N 1
ATOM 681 C CA . HIS A 1 86 ? 0.797 -17.152 0.321 1.00 66.00 86 HIS A CA 1
ATOM 682 C C . HIS A 1 86 ? -0.348 -17.991 0.901 1.00 66.00 86 HIS A C 1
ATOM 684 O O . HIS A 1 86 ? -0.235 -19.208 1.014 1.00 66.00 86 HIS A O 1
ATOM 690 N N . SER A 1 87 ? -1.468 -17.362 1.248 1.00 59.31 87 SER A N 1
ATOM 691 C CA . SER A 1 87 ? -2.673 -18.054 1.691 1.00 59.31 87 SER A CA 1
ATOM 692 C C . SER A 1 87 ? -3.327 -18.845 0.563 1.00 59.31 87 SER A C 1
ATOM 694 O O . SER A 1 87 ? -3.856 -19.911 0.848 1.00 59.31 87 SER A O 1
ATOM 696 N N . GLY A 1 88 ? -3.250 -18.395 -0.695 1.00 57.81 88 GLY A N 1
ATOM 697 C CA . GLY A 1 88 ? -3.669 -19.197 -1.850 1.00 57.81 88 GLY A CA 1
ATOM 698 C C . GLY A 1 88 ? -2.855 -20.487 -1.987 1.00 57.81 88 GLY A C 1
ATOM 699 O O . GLY A 1 88 ? -3.422 -21.561 -2.169 1.00 57.81 88 GLY A O 1
ATOM 700 N N . VAL A 1 89 ? -1.533 -20.407 -1.796 1.00 60.56 89 VAL A N 1
ATOM 701 C CA . VAL A 1 89 ? -0.654 -21.590 -1.758 1.00 60.56 89 VAL A CA 1
ATOM 702 C C . VAL A 1 89 ? -0.983 -22.489 -0.564 1.00 60.56 89 VAL A C 1
ATOM 704 O O . VAL A 1 89 ? -1.050 -23.704 -0.716 1.00 60.56 89 VAL A O 1
ATOM 707 N N . LEU A 1 90 ? -1.247 -21.915 0.613 1.00 55.16 90 LEU A N 1
ATOM 708 C CA . LEU A 1 90 ? -1.641 -22.689 1.792 1.00 55.16 90 LEU A CA 1
ATOM 709 C C . LEU A 1 90 ? -2.995 -23.391 1.579 1.00 55.16 90 LEU A C 1
ATOM 711 O O . LEU A 1 90 ? -3.135 -24.551 1.947 1.00 55.16 90 LEU A O 1
ATOM 715 N N . CYS A 1 91 ? -3.967 -22.726 0.948 1.00 47.66 91 CYS A N 1
ATOM 716 C CA . CYS A 1 91 ? -5.273 -23.302 0.620 1.00 47.66 91 CYS A CA 1
ATOM 717 C C . CYS A 1 91 ? -5.126 -24.488 -0.344 1.00 47.66 91 CYS A C 1
ATOM 719 O O . CYS A 1 91 ? -5.678 -25.550 -0.080 1.00 47.66 91 CYS A O 1
ATOM 721 N N . LEU A 1 92 ? -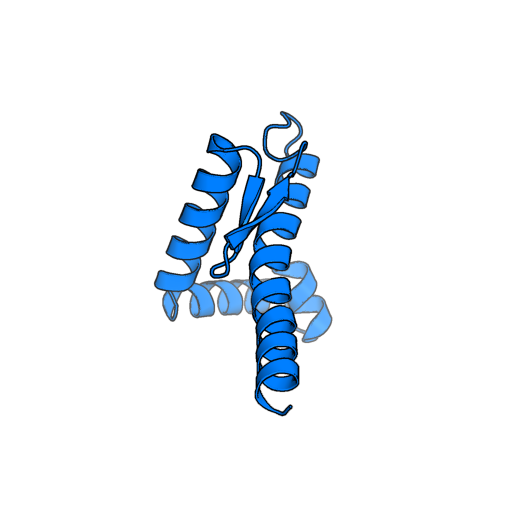4.292 -24.353 -1.383 1.00 48.19 92 LEU A N 1
ATOM 722 C CA . LEU A 1 92 ? -3.963 -25.451 -2.300 1.00 48.19 92 LEU A CA 1
ATOM 723 C C . LEU A 1 92 ? -3.283 -26.629 -1.587 1.00 48.19 92 LEU A C 1
ATOM 725 O O . LEU A 1 92 ? -3.612 -27.777 -1.853 1.00 48.19 92 LEU A O 1
ATOM 729 N N . ILE A 1 93 ? -2.363 -26.365 -0.655 1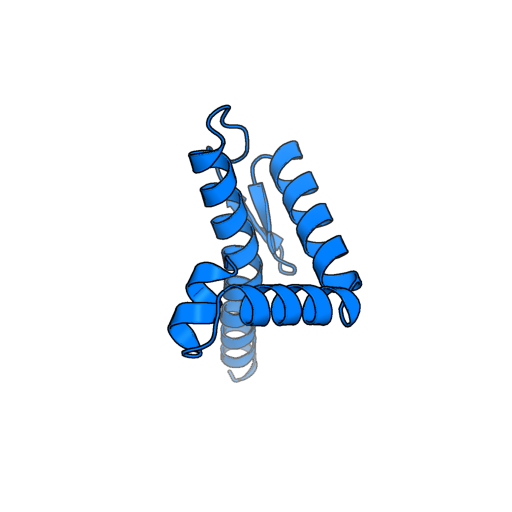.00 53.69 93 ILE A N 1
ATOM 730 C CA . ILE A 1 93 ? -1.693 -27.423 0.120 1.00 53.69 93 ILE A CA 1
ATOM 731 C C . ILE A 1 93 ? -2.672 -28.126 1.073 1.00 53.69 93 ILE A C 1
ATOM 733 O O . ILE A 1 93 ? -2.501 -29.309 1.359 1.00 53.69 93 ILE A O 1
ATOM 737 N N . THR A 1 94 ? -3.694 -27.420 1.562 1.00 50.34 94 THR A N 1
ATOM 738 C CA . THR A 1 94 ? -4.681 -27.992 2.489 1.00 50.34 94 THR A CA 1
ATOM 739 C C . THR A 1 94 ? -5.792 -28.753 1.757 1.00 50.34 94 THR A C 1
ATOM 741 O O . THR A 1 94 ? -6.282 -29.732 2.303 1.00 50.34 94 THR A O 1
ATOM 744 N N . GLU A 1 95 ? -6.160 -28.360 0.530 1.00 46.28 95 GLU A N 1
ATOM 745 C CA . GLU A 1 95 ? -7.115 -29.108 -0.313 1.00 46.28 95 GLU A CA 1
ATOM 746 C C . GLU A 1 95 ? -6.499 -30.321 -1.030 1.00 46.28 95 GLU A C 1
ATOM 748 O O . GLU A 1 95 ? -7.225 -31.203 -1.479 1.00 46.28 95 GLU A O 1
ATOM 753 N N . LEU A 1 96 ? -5.168 -30.409 -1.119 1.00 47.09 96 LEU A N 1
ATOM 754 C CA . LEU A 1 96 ? -4.457 -31.578 -1.655 1.00 47.09 96 LEU A CA 1
ATOM 755 C C . LEU A 1 96 ? -4.200 -32.682 -0.608 1.00 47.09 96 LEU A C 1
ATOM 757 O O . LEU A 1 96 ? -3.333 -33.532 -0.825 1.00 47.09 96 LEU A O 1
ATOM 761 N N . ARG A 1 97 ? -4.918 -32.681 0.522 1.00 38.75 97 ARG A N 1
ATOM 762 C CA . ARG A 1 97 ? -4.779 -33.690 1.579 1.00 38.75 97 ARG A CA 1
ATOM 763 C C . ARG A 1 97 ? -6.095 -34.371 1.922 1.00 38.75 97 ARG A C 1
ATOM 765 O O . ARG A 1 97 ? -7.115 -33.662 2.027 1.00 38.75 97 ARG A O 1
#

Sequence (97 aa):
MGAASLAKQLSMEKHEAQQLISSFFQQFPKVRAWIDKTLKACRQDGFVCTLLGRRRYLACITSELQTERAQAERQAVNFCIQVDLHSGVLCLITELR

InterPro domains:
  IPR001098 DNA-directed DNA polymerase, family A, palm domain [PF00476] (1-82)
  IPR002298 DNA polymerase A [PR00868] (24-35)
  IPR002298 DNA polymerase A [PR00868] (46-57)
  IPR002298 DNA polymerase A [PTHR10133] (1-82)
  IPR043502 DNA/RNA polymerase superfamily [SSF56672] (1-82)

Radius of gyration: 16.02 Å; chains: 1; bounding box: 28×46×34 Å

Organism: NCBI:txid637853

Foldseek 3Di:
DQLVVQCVVVVHDSVVSVVVVVVVCVVVVVVVVVLVVQLVCCLVVQWGAEPVGDIDGQVQCPPPDPVSVVVSSVVRVCCRVVCVVVVVVVVVVVVVD